Protein AF-A0A3D1RTA3-F1 (afdb_monomer)

Secondary structure (DSSP, 8-state):
-HHHHHHHHHHHHHHHHHHHHHTT---HHHHHHHHHHHHHHHHHHHHHHHTT---HHHHHHHHHHHHHHHHHHHHHHHHIIIII-SS-HHHHHHHHHHHHHHHHHHHHHHHHH-

Structure (mmCIF, N/CA/C/O backbone):
data_AF-A0A3D1RTA3-F1
#
_entry.id   AF-A0A3D1RTA3-F1
#
loop_
_atom_site.group_PDB
_atom_site.id
_atom_site.type_symbol
_atom_site.label_atom_id
_atom_site.label_alt_id
_atom_site.label_comp_id
_atom_site.label_asym_id
_atom_site.label_entity_id
_atom_site.label_seq_id
_atom_site.pdbx_PDB_ins_code
_atom_site.Cartn_x
_atom_site.Cartn_y
_atom_site.Cartn_z
_atom_site.occupancy
_atom_site.B_iso_or_equiv
_atom_site.auth_seq_id
_atom_site.auth_comp_id
_atom_site.auth_asym_id
_atom_site.auth_atom_id
_atom_site.pdbx_PDB_model_num
ATOM 1 N N . MET A 1 1 ? -29.177 -5.369 -21.302 1.00 69.94 1 MET A N 1
ATOM 2 C CA . MET A 1 1 ? -28.018 -4.466 -21.084 1.00 69.94 1 MET A CA 1
ATOM 3 C C . MET A 1 1 ? -28.027 -3.815 -19.702 1.00 69.94 1 MET A C 1
ATOM 5 O O . MET A 1 1 ? -27.072 -4.026 -18.972 1.00 69.94 1 MET A O 1
ATOM 9 N N . LYS A 1 2 ? -29.092 -3.100 -19.295 1.00 82.44 2 LYS A N 1
ATOM 10 C CA . LYS A 1 2 ? -29.167 -2.450 -17.966 1.00 82.44 2 LYS A CA 1
ATOM 11 C C . LYS A 1 2 ? -29.009 -3.423 -16.785 1.00 82.44 2 LYS A C 1
ATOM 13 O O . LYS A 1 2 ? -28.263 -3.126 -15.866 1.00 82.44 2 LYS A O 1
ATOM 18 N N . THR A 1 3 ? -29.626 -4.605 -16.852 1.00 89.31 3 THR A N 1
ATOM 19 C CA . THR A 1 3 ? -29.518 -5.637 -15.802 1.00 89.31 3 THR A CA 1
ATOM 20 C C . THR A 1 3 ? -28.092 -6.164 -15.639 1.00 89.31 3 THR A C 1
ATOM 22 O O . THR A 1 3 ? -27.611 -6.279 -14.524 1.00 89.31 3 THR A O 1
ATOM 25 N N . MET A 1 4 ? -27.386 -6.408 -16.749 1.00 89.12 4 MET A N 1
ATOM 26 C CA . MET A 1 4 ? -25.995 -6.881 -16.737 1.00 89.12 4 MET A CA 1
ATOM 27 C C . MET A 1 4 ? -25.045 -5.837 -16.134 1.00 89.12 4 MET A C 1
ATOM 29 O O . MET A 1 4 ? -24.185 -6.176 -15.330 1.00 89.12 4 MET A O 1
ATOM 33 N N . TRP A 1 5 ? -25.236 -4.562 -16.480 1.00 93.56 5 TRP A N 1
ATOM 34 C CA . TRP A 1 5 ? -24.476 -3.458 -15.893 1.00 93.56 5 TRP A CA 1
ATOM 35 C C . TRP A 1 5 ? -24.720 -3.332 -14.384 1.00 93.56 5 TRP A C 1
ATOM 37 O O . TRP A 1 5 ? -23.772 -3.224 -13.610 1.00 93.56 5 TRP A O 1
ATOM 47 N N . LEU A 1 6 ? -25.984 -3.430 -13.964 1.00 94.50 6 LEU A N 1
ATOM 48 C CA . LEU A 1 6 ? -26.364 -3.381 -12.554 1.00 94.50 6 LEU A CA 1
ATOM 49 C C . LEU A 1 6 ? -25.723 -4.524 -11.751 1.00 94.50 6 LEU A C 1
ATOM 51 O O . LEU A 1 6 ? -25.213 -4.295 -10.659 1.00 94.50 6 LEU A O 1
ATOM 55 N N . SER A 1 7 ? -25.699 -5.743 -12.299 1.00 93.06 7 SER A N 1
ATOM 56 C CA . SER A 1 7 ? -25.062 -6.899 -11.655 1.00 93.06 7 SER A CA 1
ATOM 57 C C . SER A 1 7 ? -23.558 -6.703 -11.448 1.00 93.06 7 SER A C 1
ATOM 59 O O . SER A 1 7 ? -23.042 -7.052 -10.390 1.00 93.06 7 SER A O 1
ATOM 61 N N . ILE A 1 8 ? -22.859 -6.108 -12.421 1.00 94.50 8 ILE A N 1
ATOM 62 C CA . ILE A 1 8 ? -21.426 -5.797 -12.299 1.00 94.50 8 ILE A CA 1
ATOM 63 C C . ILE A 1 8 ? -21.195 -4.744 -11.212 1.00 94.50 8 ILE A C 1
ATOM 65 O O . ILE A 1 8 ? -20.331 -4.927 -10.357 1.00 94.50 8 ILE A O 1
ATOM 69 N N . GLN A 1 9 ? -21.984 -3.665 -11.212 1.00 94.00 9 GLN A N 1
ATOM 70 C CA . GLN A 1 9 ? -21.886 -2.617 -10.194 1.00 94.00 9 GLN A CA 1
ATOM 71 C C . GLN A 1 9 ? -22.123 -3.178 -8.792 1.00 94.00 9 GLN A C 1
ATOM 73 O O . GLN A 1 9 ? -21.327 -2.920 -7.897 1.00 94.00 9 GLN A O 1
ATOM 78 N N . LEU A 1 10 ? -23.160 -4.002 -8.619 1.00 94.94 10 LEU A N 1
ATOM 79 C CA . LEU A 1 10 ? -23.450 -4.667 -7.350 1.00 94.94 10 LEU A CA 1
ATOM 80 C C . LEU A 1 10 ? -22.286 -5.546 -6.885 1.00 94.94 10 LEU A C 1
ATOM 82 O O . LEU A 1 10 ? -21.922 -5.492 -5.714 1.00 94.94 10 LEU A O 1
ATOM 86 N N . GLY A 1 11 ? -21.671 -6.305 -7.796 1.00 94.25 11 GLY A N 1
ATOM 87 C CA . GLY A 1 11 ? -20.488 -7.106 -7.485 1.00 94.25 11 GLY A CA 1
ATOM 88 C C . GLY A 1 11 ? -19.315 -6.251 -7.000 1.00 94.25 11 GLY A C 1
ATOM 89 O O . GLY A 1 11 ? -18.743 -6.530 -5.949 1.00 94.25 11 GLY A O 1
ATOM 90 N N . ILE A 1 12 ? -18.996 -5.171 -7.718 1.00 94.25 12 ILE A N 1
ATOM 91 C CA . ILE A 1 12 ? -17.906 -4.252 -7.350 1.00 94.25 12 ILE A CA 1
ATOM 92 C C . ILE A 1 12 ? -18.194 -3.573 -6.010 1.00 94.25 12 ILE A C 1
ATOM 94 O O . ILE A 1 12 ? -17.311 -3.503 -5.160 1.00 94.25 12 ILE A O 1
ATOM 98 N N . THR A 1 13 ? -19.422 -3.100 -5.791 1.00 94.75 13 THR A N 1
ATOM 99 C CA . THR A 1 13 ? -19.818 -2.460 -4.534 1.00 94.75 13 THR A CA 1
ATOM 100 C C . THR A 1 13 ? -19.755 -3.433 -3.362 1.00 94.75 13 THR A C 1
ATOM 102 O O . THR A 1 13 ? -19.262 -3.05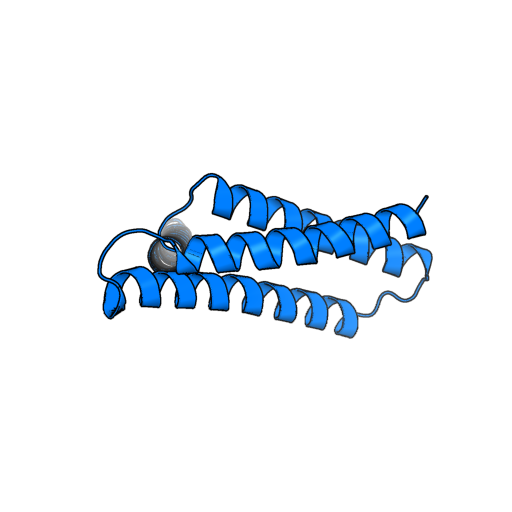6 -2.305 1.00 94.75 13 THR A O 1
ATOM 105 N N . ALA A 1 14 ? -20.199 -4.681 -3.533 1.00 95.06 14 ALA A N 1
ATOM 106 C CA . ALA A 1 14 ? -20.133 -5.690 -2.479 1.00 95.06 14 ALA A CA 1
ATOM 107 C C . ALA A 1 14 ? -18.681 -6.021 -2.103 1.00 95.06 14 ALA A C 1
ATOM 109 O O . ALA A 1 14 ? -18.335 -6.018 -0.923 1.00 95.06 14 ALA A O 1
ATOM 110 N N . ILE A 1 15 ? -17.818 -6.237 -3.101 1.00 94.19 15 ILE A N 1
ATOM 111 C CA . ILE A 1 15 ? -16.393 -6.520 -2.882 1.00 94.19 15 ILE A CA 1
ATOM 112 C C . ILE A 1 15 ? -15.695 -5.310 -2.257 1.00 94.19 15 ILE A C 1
ATOM 114 O O . ILE A 1 15 ? -14.973 -5.459 -1.277 1.00 94.19 15 ILE A O 1
ATOM 118 N N . GLY A 1 16 ? -15.931 -4.109 -2.785 1.00 91.19 16 GLY A N 1
ATOM 119 C CA . GLY A 1 16 ? -15.342 -2.875 -2.271 1.00 91.19 16 GLY A CA 1
ATOM 120 C C . GLY A 1 16 ? -15.802 -2.555 -0.850 1.00 91.19 16 GLY A C 1
ATOM 121 O O . GLY A 1 16 ? -14.985 -2.190 -0.011 1.00 91.19 16 GLY A O 1
ATOM 122 N N . GLY A 1 17 ? -17.089 -2.754 -0.554 1.00 92.81 17 GLY A N 1
ATOM 123 C CA . GLY A 1 17 ? -17.643 -2.594 0.788 1.00 92.81 17 GLY A CA 1
ATOM 124 C C . GLY A 1 17 ? -17.038 -3.585 1.780 1.00 92.81 17 GLY A C 1
ATOM 125 O O . GLY A 1 17 ? -16.617 -3.187 2.864 1.00 92.81 17 GLY A O 1
ATOM 126 N N . TRP A 1 18 ? -16.919 -4.857 1.388 1.00 94.06 18 TRP A N 1
ATOM 127 C CA . TRP A 1 18 ? -16.276 -5.875 2.217 1.00 94.06 18 TRP A CA 1
ATOM 128 C C . TRP A 1 18 ? -14.786 -5.591 2.436 1.00 94.06 18 TRP A C 1
ATOM 130 O O . TRP A 1 18 ? -14.319 -5.677 3.567 1.00 94.06 18 TRP A O 1
ATOM 140 N N . LEU A 1 19 ? -14.048 -5.191 1.396 1.00 93.31 19 LEU A N 1
ATOM 141 C CA . LEU A 1 19 ? -12.635 -4.816 1.509 1.00 93.31 19 LEU A CA 1
ATOM 142 C C . LEU A 1 19 ? -12.441 -3.593 2.406 1.00 93.31 19 LEU A C 1
ATOM 144 O O . LEU A 1 19 ? -11.560 -3.598 3.260 1.00 93.31 19 LEU A O 1
ATOM 148 N N . GLY A 1 20 ? -13.272 -2.562 2.244 1.00 92.62 20 GLY A N 1
ATOM 149 C CA . GLY A 1 20 ? -13.235 -1.373 3.092 1.00 92.62 20 GLY A CA 1
ATOM 150 C C . GLY A 1 20 ? -13.495 -1.709 4.559 1.00 92.62 20 GLY A C 1
ATOM 151 O O . GLY A 1 20 ? -12.798 -1.202 5.434 1.00 92.62 20 GLY A O 1
ATOM 152 N N . TYR A 1 21 ? -14.443 -2.611 4.828 1.00 92.88 21 TYR A N 1
ATOM 153 C CA . TYR A 1 21 ? -14.690 -3.137 6.169 1.00 92.88 21 TYR A CA 1
ATOM 154 C C . TYR A 1 21 ? -13.495 -3.944 6.701 1.00 92.88 21 TYR A C 1
ATOM 156 O O . TYR A 1 21 ? -13.002 -3.658 7.786 1.00 92.88 21 TYR A O 1
ATOM 164 N N . PHE A 1 22 ? -12.982 -4.903 5.924 1.00 94.81 22 PHE A N 1
ATOM 165 C CA . PHE A 1 22 ? -11.873 -5.779 6.317 1.00 94.81 22 PHE A CA 1
ATOM 166 C C . PHE A 1 22 ? -10.579 -5.012 6.617 1.00 94.81 22 PHE A C 1
ATOM 168 O O . PHE A 1 22 ? -9.858 -5.354 7.549 1.00 94.81 22 PHE A O 1
ATOM 175 N N . LEU A 1 23 ? -10.293 -3.955 5.855 1.00 95.06 23 LEU A N 1
ATOM 176 C CA . LEU A 1 23 ? -9.122 -3.103 6.070 1.00 95.06 23 LEU A CA 1
ATOM 177 C C . LEU A 1 23 ? -9.319 -2.085 7.205 1.00 95.06 23 LEU A C 1
ATOM 179 O O . LEU A 1 23 ? -8.361 -1.425 7.597 1.00 95.06 23 LEU A O 1
ATOM 183 N N . GLY A 1 24 ? -10.527 -1.961 7.761 1.00 90.94 24 GLY A N 1
ATOM 184 C CA . GLY A 1 24 ? -10.823 -1.050 8.865 1.00 90.94 24 GLY A CA 1
ATOM 185 C C . GLY A 1 24 ? -11.044 0.403 8.462 1.00 90.94 24 GLY A C 1
ATOM 186 O O . GLY A 1 24 ? -10.774 1.308 9.257 1.00 90.94 24 GLY A O 1
ATOM 187 N N . GLY A 1 25 ? -11.549 0.621 7.248 1.00 92.00 25 GLY A N 1
ATOM 188 C CA . GLY A 1 25 ? -11.839 1.932 6.677 1.00 92.00 25 GLY A CA 1
ATOM 189 C C . GLY A 1 25 ? -10.724 2.469 5.781 1.00 92.00 25 GLY A C 1
ATOM 190 O O . GLY A 1 25 ? -9.600 1.977 5.775 1.00 92.00 25 GLY A O 1
ATOM 191 N N . PHE A 1 26 ? -11.057 3.497 4.999 1.00 92.56 26 PHE A N 1
ATOM 192 C CA . PHE A 1 26 ? -10.126 4.160 4.086 1.00 92.56 26 PHE A CA 1
ATOM 193 C C . PHE A 1 26 ? -9.704 5.520 4.646 1.00 92.56 26 PHE A C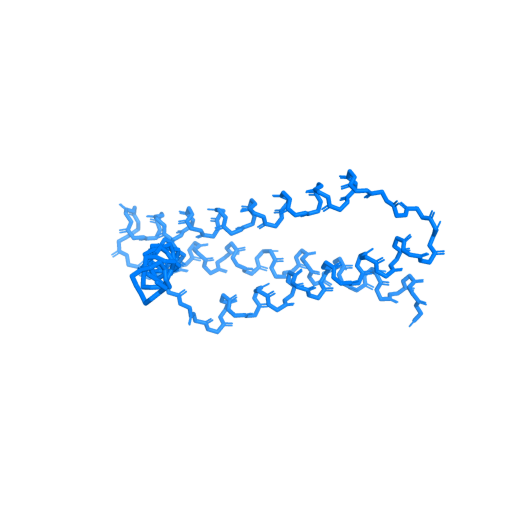 1
ATOM 195 O O . PHE A 1 26 ? -10.288 6.553 4.323 1.00 92.56 26 PHE A O 1
ATOM 202 N N . ASP A 1 27 ? -8.722 5.494 5.543 1.00 93.94 27 ASP A N 1
ATOM 203 C CA . ASP A 1 27 ? -8.152 6.684 6.175 1.00 93.94 27 ASP A CA 1
ATOM 204 C C . ASP A 1 27 ? -6.868 7.168 5.473 1.00 93.94 27 ASP A C 1
ATOM 206 O O . ASP A 1 27 ? -6.411 6.593 4.482 1.00 93.94 27 ASP A O 1
ATOM 210 N N . GLY A 1 28 ? -6.274 8.247 5.993 1.00 96.25 28 GLY A N 1
ATOM 211 C CA . GLY A 1 28 ? -5.051 8.827 5.437 1.00 96.25 28 GLY A CA 1
ATOM 212 C C . GLY A 1 28 ? -3.841 7.884 5.457 1.00 96.25 28 GLY A C 1
ATOM 213 O O . GLY A 1 28 ? -3.008 7.962 4.554 1.00 96.25 28 GLY A O 1
ATOM 214 N N . PHE A 1 29 ? -3.745 6.972 6.430 1.00 96.19 29 PHE A N 1
ATOM 215 C CA . PHE A 1 29 ? -2.640 6.013 6.504 1.00 96.19 29 PHE A CA 1
ATOM 216 C C . PHE A 1 29 ? -2.786 4.927 5.443 1.00 96.19 29 PHE A C 1
ATOM 218 O O . PHE A 1 29 ? -1.825 4.633 4.728 1.00 96.19 29 PHE A O 1
ATOM 225 N N . LEU A 1 30 ? -3.990 4.369 5.288 1.00 96.50 30 LEU A N 1
ATOM 226 C CA . LEU A 1 30 ? -4.253 3.387 4.241 1.00 96.50 30 LEU A CA 1
ATOM 227 C C . LEU A 1 30 ? -4.118 4.011 2.846 1.00 96.50 30 LEU A C 1
ATOM 229 O O . LEU A 1 30 ? -3.532 3.392 1.959 1.00 96.50 30 LEU A O 1
ATOM 233 N N . TYR A 1 31 ? -4.584 5.251 2.661 1.00 97.12 31 TYR A N 1
ATOM 234 C CA . TYR A 1 31 ? -4.378 6.006 1.423 1.00 97.12 31 TYR A CA 1
ATOM 235 C C . TYR A 1 31 ? -2.889 6.156 1.089 1.00 97.12 31 TYR A C 1
ATOM 237 O O . TYR A 1 31 ? -2.477 5.876 -0.038 1.00 97.12 31 TYR A O 1
ATOM 245 N N . ALA A 1 32 ? -2.069 6.550 2.068 1.00 97.75 32 ALA A N 1
ATOM 246 C CA . ALA A 1 32 ? -0.631 6.691 1.874 1.00 97.75 32 ALA A CA 1
ATOM 247 C C . ALA A 1 32 ? 0.019 5.355 1.484 1.00 97.75 32 ALA A C 1
ATOM 249 O O . ALA A 1 32 ? 0.794 5.310 0.531 1.00 97.75 32 ALA A O 1
ATOM 250 N N . LEU A 1 33 ? -0.346 4.253 2.146 1.00 97.88 33 LEU A N 1
ATOM 251 C CA . LEU A 1 33 ? 0.159 2.925 1.793 1.00 97.88 33 LEU A CA 1
ATOM 252 C C . LEU A 1 33 ? -0.207 2.528 0.359 1.00 97.88 33 LEU A C 1
ATOM 254 O O . LEU A 1 33 ? 0.649 2.039 -0.373 1.00 97.88 33 LEU A O 1
ATOM 258 N N . VAL A 1 34 ? -1.454 2.764 -0.063 1.00 97.50 34 VAL A N 1
ATOM 259 C CA . VAL A 1 34 ? -1.886 2.502 -1.445 1.00 97.50 34 VAL A CA 1
ATOM 260 C C . VAL A 1 34 ? -1.052 3.313 -2.435 1.00 97.50 34 VAL A C 1
ATOM 262 O O . VAL A 1 34 ? -0.579 2.754 -3.422 1.00 97.50 34 VAL A O 1
ATOM 265 N N . ALA A 1 35 ? -0.824 4.600 -2.164 1.00 97.94 35 ALA A N 1
ATOM 266 C CA . ALA A 1 35 ? -0.002 5.447 -3.022 1.00 97.94 35 ALA A CA 1
ATOM 267 C C . ALA A 1 35 ? 1.436 4.914 -3.145 1.00 97.94 35 ALA A C 1
ATOM 269 O O . ALA A 1 35 ? 1.945 4.797 -4.258 1.00 97.94 35 ALA A O 1
ATOM 270 N N . PHE A 1 36 ? 2.063 4.525 -2.031 1.00 97.56 36 PHE A N 1
ATOM 271 C CA . PHE A 1 36 ? 3.412 3.948 -2.029 1.00 97.56 36 PHE A CA 1
ATOM 272 C C . PHE A 1 36 ? 3.482 2.619 -2.784 1.00 97.56 36 PHE A C 1
ATOM 274 O O . PHE A 1 36 ? 4.373 2.436 -3.603 1.00 97.56 36 PHE A O 1
ATOM 281 N N . VAL A 1 37 ? 2.514 1.723 -2.581 1.00 97.38 37 VAL A N 1
ATOM 282 C CA . VAL A 1 37 ? 2.441 0.438 -3.295 1.00 97.38 37 VAL A CA 1
ATOM 283 C C . VAL A 1 37 ? 2.289 0.633 -4.807 1.00 97.38 37 VAL A C 1
ATOM 285 O O . VAL A 1 37 ? 2.913 -0.088 -5.588 1.00 97.38 37 VAL A O 1
ATOM 288 N N . VAL A 1 38 ? 1.458 1.592 -5.232 1.00 96.50 38 VAL A N 1
ATOM 289 C CA . VAL A 1 38 ? 1.275 1.919 -6.655 1.00 96.50 38 VAL A CA 1
ATOM 290 C C . VAL A 1 38 ? 2.557 2.504 -7.238 1.00 96.50 38 VAL A C 1
ATOM 292 O O . VAL A 1 38 ? 2.982 2.075 -8.310 1.00 96.50 38 VAL A O 1
ATOM 295 N N . LEU A 1 39 ? 3.188 3.446 -6.534 1.00 96.44 39 LEU A N 1
ATOM 296 C CA . LEU A 1 39 ? 4.456 4.032 -6.958 1.00 96.44 39 LEU A CA 1
ATOM 297 C C . LEU A 1 39 ? 5.551 2.974 -7.072 1.00 96.44 39 LEU A C 1
ATOM 299 O O . LEU A 1 39 ? 6.229 2.942 -8.091 1.00 96.44 39 LEU A O 1
ATOM 303 N N . ASP A 1 40 ? 5.681 2.082 -6.090 1.00 95.88 40 ASP A N 1
ATOM 304 C CA . ASP A 1 40 ? 6.668 1.002 -6.117 1.00 95.88 40 ASP A CA 1
ATOM 305 C C . ASP A 1 40 ? 6.474 0.066 -7.311 1.00 95.88 40 ASP A C 1
ATOM 307 O O . ASP A 1 40 ? 7.427 -0.299 -7.994 1.00 95.88 40 ASP A O 1
ATOM 311 N N . TYR A 1 41 ? 5.227 -0.301 -7.610 1.00 93.75 41 TYR A N 1
ATOM 312 C CA . TYR A 1 41 ? 4.953 -1.153 -8.761 1.00 93.75 41 TYR A CA 1
ATOM 313 C C . TYR A 1 41 ? 5.306 -0.461 -10.084 1.00 93.75 41 TYR A C 1
ATOM 315 O O . TYR A 1 41 ? 5.868 -1.091 -10.980 1.00 93.75 41 TYR A O 1
ATOM 323 N N . ILE A 1 42 ? 5.001 0.835 -10.209 1.00 94.38 42 ILE A N 1
ATOM 324 C CA . ILE A 1 42 ? 5.344 1.619 -11.400 1.00 94.38 42 ILE A CA 1
ATOM 325 C C . ILE A 1 42 ? 6.865 1.747 -11.536 1.00 94.38 42 ILE A C 1
ATOM 327 O O . ILE A 1 42 ? 7.391 1.482 -12.616 1.00 94.38 42 ILE A O 1
ATOM 331 N N . THR A 1 43 ? 7.579 2.115 -10.470 1.00 95.06 43 THR A N 1
ATOM 332 C CA . THR A 1 43 ? 9.040 2.284 -10.517 1.00 95.06 43 THR A CA 1
ATOM 333 C C . THR A 1 43 ? 9.751 0.954 -10.751 1.00 95.06 43 THR A C 1
ATOM 335 O O . THR A 1 43 ? 10.638 0.886 -11.596 1.00 95.06 43 THR A O 1
ATOM 338 N N . GLY A 1 44 ? 9.301 -0.134 -10.124 1.00 92.69 44 GLY A N 1
ATOM 339 C CA . GLY A 1 44 ? 9.826 -1.475 -10.382 1.00 92.69 44 GLY A CA 1
ATOM 340 C C . GLY A 1 44 ? 9.594 -1.933 -11.826 1.00 92.69 44 GLY A C 1
ATOM 341 O O . GLY A 1 44 ? 10.471 -2.547 -12.438 1.00 92.69 44 GLY A O 1
ATOM 342 N N . LEU A 1 45 ? 8.444 -1.584 -12.417 1.00 92.00 45 LEU A N 1
ATOM 343 C CA . LEU A 1 45 ? 8.181 -1.836 -13.834 1.00 92.00 45 LEU A CA 1
ATOM 344 C C . LEU A 1 45 ? 9.122 -1.025 -14.736 1.00 92.00 45 LEU A C 1
ATOM 346 O O . LEU A 1 45 ? 9.615 -1.564 -15.724 1.00 92.00 45 LEU A O 1
ATOM 350 N N . MET A 1 46 ? 9.399 0.239 -14.398 1.00 93.38 46 MET A N 1
ATOM 351 C CA . MET A 1 46 ? 10.366 1.066 -15.130 1.00 93.38 46 MET A CA 1
ATOM 352 C C . MET A 1 46 ? 11.768 0.445 -15.108 1.00 93.38 46 MET A C 1
ATOM 354 O O . MET A 1 46 ? 12.373 0.322 -16.171 1.00 93.38 46 MET A O 1
ATOM 358 N N . CYS A 1 47 ? 12.247 -0.022 -13.949 1.00 92.25 47 CYS A N 1
ATOM 359 C CA . CYS A 1 47 ? 13.523 -0.740 -13.844 1.00 92.25 47 CYS A CA 1
ATOM 360 C C . CYS A 1 47 ? 13.554 -1.972 -14.768 1.00 92.25 47 CYS A C 1
ATOM 362 O O . CYS A 1 47 ? 14.461 -2.117 -15.584 1.00 92.25 47 CYS A O 1
ATOM 364 N N . ALA A 1 48 ? 12.512 -2.813 -14.731 1.00 90.69 48 ALA A N 1
ATOM 365 C CA . ALA A 1 48 ? 12.430 -4.011 -15.574 1.00 90.69 48 ALA A CA 1
ATOM 366 C C . ALA A 1 48 ? 12.392 -3.699 -17.086 1.00 90.69 48 ALA A C 1
ATOM 368 O O . ALA A 1 48 ? 12.894 -4.477 -17.904 1.00 90.69 48 ALA A O 1
ATOM 369 N N . VAL A 1 49 ? 11.795 -2.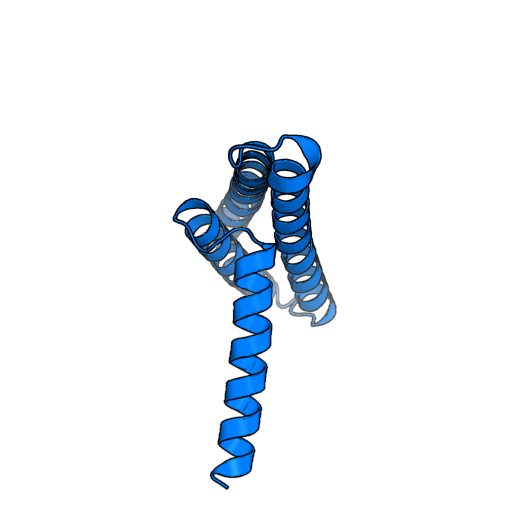566 -17.473 1.00 91.94 49 VAL A N 1
ATOM 370 C CA . VAL A 1 49 ? 11.797 -2.080 -18.862 1.00 91.94 49 VAL A CA 1
ATOM 371 C C . VAL A 1 49 ? 13.207 -1.666 -19.286 1.00 91.94 49 VAL A C 1
ATOM 373 O O . VAL A 1 49 ? 13.645 -2.058 -20.370 1.00 91.94 49 VAL A O 1
ATOM 376 N N . LEU A 1 50 ? 13.918 -0.899 -18.450 1.00 91.75 50 LEU A N 1
ATOM 377 C CA . LEU A 1 50 ? 15.288 -0.447 -18.728 1.00 91.75 50 LEU A CA 1
ATOM 378 C C . LEU A 1 50 ? 16.248 -1.630 -18.886 1.00 91.75 50 LEU A C 1
ATOM 380 O O . LEU A 1 50 ? 17.048 -1.662 -19.822 1.00 91.75 50 LEU A O 1
ATOM 384 N N . ASP A 1 51 ? 16.070 -2.649 -18.050 1.00 91.69 51 ASP A N 1
ATO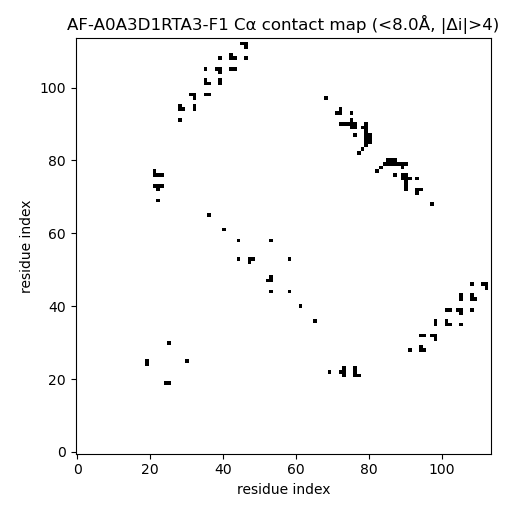M 385 C CA . ASP A 1 51 ? 16.865 -3.876 -18.059 1.00 91.69 51 ASP A CA 1
ATOM 386 C C . ASP A 1 51 ? 16.481 -4.839 -19.190 1.00 91.69 51 ASP A C 1
ATOM 388 O O . ASP A 1 51 ? 17.113 -5.884 -19.361 1.00 91.69 51 ASP A O 1
ATOM 392 N N . LYS A 1 52 ? 15.431 -4.522 -19.967 1.00 88.75 52 LYS A N 1
ATOM 393 C CA . LYS A 1 52 ? 14.827 -5.409 -20.980 1.00 88.75 52 LYS A CA 1
ATOM 394 C C . LYS A 1 52 ? 14.490 -6.800 -20.421 1.00 88.75 52 LYS A C 1
ATOM 396 O O . LYS A 1 52 ? 14.431 -7.778 -21.165 1.00 88.75 52 LYS A O 1
ATOM 401 N N . SER A 1 53 ? 14.245 -6.878 -19.115 1.00 85.12 53 SER A N 1
ATOM 402 C CA . SER A 1 53 ? 14.006 -8.103 -18.346 1.00 85.12 53 SER A CA 1
ATOM 403 C C . SER A 1 53 ? 12.530 -8.273 -17.976 1.00 85.12 53 SER A C 1
ATOM 405 O O . SER A 1 53 ? 12.184 -9.038 -17.076 1.00 85.12 53 SER A O 1
ATOM 407 N N . LEU A 1 54 ? 11.643 -7.574 -18.694 1.00 82.50 54 LEU A N 1
ATOM 408 C CA . LEU A 1 54 ? 10.192 -7.671 -18.570 1.00 82.50 54 LEU A CA 1
ATOM 409 C C . LEU A 1 54 ? 9.722 -9.126 -18.683 1.00 82.50 54 LEU A C 1
ATOM 411 O O . LEU A 1 54 ? 9.557 -9.674 -19.772 1.00 82.50 54 LEU A O 1
ATOM 415 N N . SER A 1 55 ? 9.464 -9.728 -17.528 1.00 87.69 55 SER A N 1
ATOM 416 C CA . SER A 1 55 ? 8.855 -11.042 -17.404 1.00 87.69 55 SER A CA 1
ATOM 417 C C . SER A 1 55 ? 7.563 -10.929 -16.612 1.00 87.69 55 SER A C 1
ATOM 419 O O . SER A 1 55 ? 7.516 -10.355 -15.519 1.00 87.69 55 SER A O 1
ATOM 421 N N . SER A 1 56 ? 6.501 -11.518 -17.158 1.00 81.38 56 SER A N 1
ATOM 422 C CA . SER A 1 56 ? 5.196 -11.601 -16.504 1.00 81.38 56 SER A CA 1
ATOM 423 C C . SER A 1 56 ? 5.272 -12.337 -15.166 1.00 81.38 56 SER A C 1
ATOM 425 O O . SER A 1 56 ? 4.506 -12.024 -14.262 1.00 81.38 56 SER A O 1
ATOM 427 N N . GLU A 1 57 ? 6.217 -13.268 -15.008 1.00 85.69 57 GLU A N 1
ATOM 428 C CA . GLU A 1 57 ? 6.446 -13.991 -13.754 1.00 85.69 57 GLU A CA 1
ATOM 429 C C . GLU A 1 57 ? 6.945 -13.054 -12.642 1.00 85.69 57 GLU A C 1
ATOM 431 O O . GLU A 1 57 ? 6.458 -13.106 -11.511 1.00 85.69 57 GLU A O 1
ATOM 436 N N . ILE A 1 58 ? 7.853 -12.131 -12.983 1.00 82.25 58 ILE A N 1
ATOM 437 C CA . ILE A 1 58 ? 8.379 -11.122 -12.052 1.00 82.25 58 ILE A CA 1
ATOM 438 C C . ILE A 1 58 ? 7.262 -10.150 -11.654 1.00 82.25 58 ILE A C 1
ATOM 440 O O . ILE A 1 58 ? 7.051 -9.901 -10.465 1.00 82.25 58 ILE A O 1
ATOM 444 N N . GLY A 1 59 ? 6.490 -9.661 -12.632 1.00 84.19 59 GLY A N 1
ATOM 445 C CA . GLY A 1 59 ? 5.350 -8.774 -12.377 1.00 84.19 59 GLY A CA 1
ATOM 446 C C . GLY A 1 59 ? 4.271 -9.430 -11.510 1.00 84.19 59 GLY A C 1
ATOM 447 O O . GLY A 1 59 ? 3.792 -8.830 -10.546 1.00 84.19 59 GLY A O 1
ATOM 448 N N . PHE A 1 60 ? 3.936 -10.693 -11.788 1.00 86.62 60 PHE A N 1
ATOM 449 C CA . PHE A 1 60 ? 2.957 -11.456 -11.014 1.00 86.62 60 PHE A CA 1
ATOM 450 C C . PHE A 1 60 ? 3.411 -11.660 -9.568 1.00 86.62 60 PHE A C 1
ATOM 452 O O . PHE A 1 60 ? 2.637 -11.433 -8.638 1.00 86.62 60 PHE A O 1
ATOM 459 N N . ARG A 1 61 ? 4.689 -11.997 -9.354 1.00 87.12 61 ARG A N 1
ATOM 460 C CA . ARG A 1 61 ? 5.269 -12.091 -8.008 1.00 87.12 61 ARG A CA 1
ATOM 461 C C . ARG A 1 61 ? 5.194 -10.755 -7.262 1.00 87.12 61 ARG A C 1
ATOM 463 O O . ARG A 1 61 ? 4.897 -10.745 -6.066 1.00 87.12 61 ARG A O 1
ATOM 470 N N . GLY A 1 62 ? 5.398 -9.642 -7.968 1.00 88.25 62 GLY A N 1
ATOM 471 C CA . GLY A 1 62 ? 5.198 -8.290 -7.445 1.00 88.25 62 GLY A CA 1
ATOM 472 C C . GLY A 1 62 ? 3.772 -8.073 -6.936 1.00 88.25 62 GLY A C 1
ATOM 473 O O . GLY A 1 62 ? 3.588 -7.701 -5.779 1.00 88.25 62 GLY A O 1
ATOM 474 N N . ILE A 1 63 ? 2.763 -8.391 -7.753 1.00 91.00 63 ILE A N 1
ATOM 475 C CA . ILE A 1 63 ? 1.344 -8.268 -7.376 1.00 91.00 63 ILE A CA 1
ATOM 476 C C . ILE A 1 63 ? 1.014 -9.143 -6.159 1.00 91.00 63 ILE A C 1
ATOM 478 O O . ILE A 1 63 ? 0.378 -8.665 -5.220 1.00 91.00 63 ILE A O 1
ATOM 482 N N . PHE A 1 64 ? 1.490 -10.392 -6.121 1.00 92.88 64 PHE A N 1
ATOM 483 C CA . PHE A 1 64 ? 1.282 -11.287 -4.975 1.00 92.88 64 PHE A CA 1
ATOM 484 C C . PHE A 1 64 ? 1.827 -10.700 -3.675 1.00 92.88 64 PHE A C 1
ATOM 486 O O . PHE A 1 64 ? 1.140 -10.733 -2.653 1.00 92.88 64 PHE A O 1
ATOM 493 N N . LYS A 1 65 ? 3.024 -10.098 -3.715 1.00 92.94 65 LYS A N 1
ATOM 494 C CA . LYS A 1 65 ? 3.590 -9.393 -2.559 1.00 92.94 65 LYS A CA 1
ATOM 495 C C . LYS A 1 65 ? 2.638 -8.295 -2.075 1.00 92.94 65 LYS A C 1
ATOM 497 O O . LYS A 1 65 ? 2.381 -8.219 -0.880 1.00 92.94 65 LYS A O 1
ATOM 502 N N . LYS A 1 66 ? 2.061 -7.491 -2.976 1.00 93.88 66 LYS A N 1
ATOM 503 C CA . LYS A 1 66 ? 1.140 -6.402 -2.591 1.00 93.88 66 LYS A CA 1
ATOM 504 C C . LYS A 1 66 ? -0.179 -6.914 -2.012 1.00 93.88 66 LYS A C 1
ATOM 506 O O . LYS A 1 66 ? -0.670 -6.354 -1.038 1.00 93.88 66 LYS A O 1
ATOM 511 N N . VAL A 1 67 ? -0.729 -8.005 -2.547 1.00 95.06 67 VAL A N 1
ATOM 512 C CA . VAL A 1 67 ? -1.926 -8.652 -1.977 1.00 95.06 67 VAL A CA 1
ATOM 513 C C . VAL A 1 67 ? -1.670 -9.111 -0.537 1.00 95.06 67 VAL A C 1
ATOM 515 O O . VAL A 1 67 ? -2.525 -8.919 0.332 1.00 95.06 67 VAL A O 1
ATOM 518 N N . LEU A 1 68 ? -0.483 -9.659 -0.256 1.00 96.50 68 LEU A N 1
ATOM 519 C CA . LEU A 1 68 ? -0.098 -10.054 1.102 1.00 96.50 68 LEU A CA 1
ATOM 520 C C . LEU A 1 68 ? -0.001 -8.853 2.050 1.00 96.50 68 LEU A C 1
ATOM 522 O O . LEU A 1 68 ? -0.454 -8.959 3.186 1.00 96.50 68 LEU A O 1
ATOM 526 N N . ILE A 1 69 ? 0.506 -7.706 1.583 1.00 97.38 69 ILE A N 1
ATOM 527 C CA . ILE A 1 69 ? 0.552 -6.464 2.374 1.00 97.38 69 ILE A CA 1
ATOM 528 C C . ILE A 1 69 ? -0.849 -6.091 2.868 1.00 97.38 69 ILE A C 1
ATOM 530 O O . ILE A 1 69 ? -1.066 -5.960 4.071 1.00 97.38 69 ILE A O 1
ATOM 534 N N . PHE A 1 70 ? -1.825 -5.980 1.962 1.00 97.19 70 PHE A N 1
ATOM 535 C CA . PHE A 1 70 ? -3.193 -5.609 2.343 1.00 97.19 70 PHE A CA 1
ATOM 536 C C . PHE A 1 70 ? -3.886 -6.686 3.183 1.00 97.19 70 PHE A C 1
ATOM 538 O O . PHE A 1 70 ? -4.663 -6.363 4.080 1.00 97.19 70 PHE A O 1
ATOM 545 N N . SER A 1 71 ? -3.560 -7.960 2.956 1.00 97.06 71 SER A N 1
ATOM 546 C CA . SER A 1 71 ? -4.043 -9.057 3.800 1.00 97.06 71 SER A CA 1
ATOM 547 C C . SER A 1 71 ? -3.554 -8.903 5.243 1.00 97.06 71 SER A C 1
ATOM 549 O O . SER A 1 71 ? -4.342 -9.034 6.175 1.00 97.06 71 SER A O 1
ATOM 551 N N . LEU A 1 72 ? -2.278 -8.558 5.439 1.00 97.88 72 LEU A N 1
ATOM 552 C CA . LEU A 1 72 ? -1.699 -8.328 6.765 1.00 97.88 72 LEU A CA 1
ATOM 553 C C . LEU A 1 72 ? -2.262 -7.075 7.442 1.00 97.88 72 LEU A C 1
ATOM 555 O O . LEU A 1 72 ? -2.481 -7.098 8.650 1.00 97.88 72 LEU A O 1
ATOM 559 N N . VAL A 1 73 ? -2.559 -6.015 6.684 1.00 97.81 73 VAL A N 1
ATOM 560 C CA . VAL A 1 73 ? -3.263 -4.833 7.215 1.00 97.81 73 VAL A CA 1
ATOM 561 C C . VAL A 1 73 ? -4.642 -5.220 7.750 1.00 97.81 73 VAL A C 1
ATOM 563 O O . VAL A 1 73 ? -4.991 -4.835 8.865 1.00 97.81 73 VAL A O 1
ATOM 566 N N . GLY A 1 74 ? -5.405 -6.022 7.003 1.00 96.69 74 GLY A N 1
ATOM 567 C CA . GLY A 1 74 ? -6.709 -6.502 7.461 1.00 96.69 74 GLY A CA 1
ATOM 568 C C . GLY A 1 74 ? -6.617 -7.444 8.665 1.00 96.69 74 GLY A C 1
ATOM 569 O O . GLY A 1 74 ? -7.417 -7.336 9.589 1.00 96.69 74 GLY A O 1
ATOM 570 N N . ILE A 1 75 ? -5.590 -8.298 8.737 1.00 97.06 75 ILE A N 1
ATOM 571 C CA . ILE A 1 75 ? -5.315 -9.093 9.947 1.00 97.06 75 ILE A CA 1
ATOM 572 C C . ILE A 1 75 ? -5.014 -8.175 11.138 1.00 97.06 75 ILE A C 1
ATOM 574 O O . ILE A 1 75 ? -5.562 -8.387 12.217 1.00 97.06 75 ILE A O 1
ATOM 578 N N . GLY A 1 76 ? -4.201 -7.133 10.948 1.00 96.62 76 GLY A N 1
ATOM 579 C CA . GLY A 1 76 ? -3.930 -6.136 11.984 1.00 96.62 76 GLY A CA 1
ATOM 580 C C . GLY A 1 76 ? -5.204 -5.447 12.471 1.00 96.62 76 GLY A C 1
ATOM 581 O O . GLY A 1 76 ? -5.414 -5.332 13.675 1.00 96.62 76 GLY A O 1
ATOM 582 N N . HIS A 1 77 ? -6.102 -5.088 11.549 1.00 96.50 77 HIS A N 1
ATOM 583 C CA . HIS A 1 77 ? -7.410 -4.542 11.898 1.00 96.50 77 HIS A CA 1
ATOM 584 C C . HIS A 1 77 ? -8.272 -5.531 12.699 1.00 96.50 77 HIS A C 1
ATOM 586 O O . HIS A 1 77 ? -8.859 -5.145 13.709 1.00 96.50 77 HIS A O 1
ATOM 592 N N . ILE A 1 78 ? -8.323 -6.804 12.294 1.00 95.19 78 ILE A N 1
ATOM 593 C CA . ILE A 1 78 ? -9.060 -7.845 13.026 1.00 95.19 78 ILE A CA 1
ATOM 594 C C . ILE A 1 78 ? -8.508 -8.007 14.442 1.00 95.19 78 ILE A C 1
ATOM 596 O O . ILE A 1 78 ? -9.296 -8.135 15.376 1.00 95.19 78 ILE A O 1
ATOM 600 N N . ILE A 1 79 ? -7.184 -7.981 14.618 1.00 95.62 79 ILE A N 1
ATOM 601 C CA . ILE A 1 79 ? -6.548 -8.065 15.940 1.00 95.62 79 ILE A CA 1
ATOM 602 C C . ILE A 1 79 ? -6.951 -6.867 16.803 1.00 95.62 79 ILE A C 1
ATOM 604 O O . ILE A 1 79 ? -7.383 -7.061 17.940 1.00 95.62 79 ILE A O 1
ATOM 608 N N . ASP A 1 80 ? -6.867 -5.649 16.262 1.00 94.44 80 ASP A N 1
ATOM 609 C CA . ASP A 1 80 ? -7.269 -4.442 16.988 1.00 94.44 80 ASP A CA 1
ATOM 610 C C . ASP A 1 80 ? -8.730 -4.533 17.456 1.00 94.44 80 ASP A C 1
ATOM 612 O O . ASP A 1 80 ? -9.026 -4.293 18.622 1.00 94.44 80 ASP A O 1
ATOM 616 N N . GLN A 1 81 ? -9.645 -4.953 16.578 1.00 93.06 81 GLN A N 1
ATOM 617 C CA . GLN A 1 81 ? -11.075 -5.002 16.899 1.00 93.06 81 GLN A CA 1
ATOM 618 C C . GLN A 1 81 ? -11.478 -6.197 17.770 1.00 93.06 81 GLN A C 1
ATOM 620 O O . GLN A 1 81 ? -12.350 -6.068 18.623 1.00 93.06 81 GLN A O 1
ATOM 625 N N . SER A 1 82 ? -10.880 -7.369 17.546 1.00 91.12 82 SER A N 1
ATOM 626 C CA . SER A 1 82 ? -11.346 -8.631 18.144 1.00 91.12 82 SER A CA 1
ATOM 627 C C . SER A 1 82 ? -10.553 -9.051 19.377 1.00 91.12 82 SER A C 1
ATOM 629 O O . SER A 1 82 ? -11.051 -9.843 20.171 1.00 91.12 82 SER A O 1
ATOM 631 N N . VAL A 1 83 ? -9.314 -8.572 19.523 1.00 91.25 83 VAL A N 1
ATOM 632 C CA . VAL A 1 83 ? -8.414 -8.971 20.616 1.00 91.25 83 VAL A CA 1
ATOM 633 C C . VAL A 1 83 ? -8.148 -7.806 21.561 1.00 91.25 83 VAL A C 1
ATOM 635 O O . VAL A 1 83 ? -8.255 -7.978 22.771 1.00 91.25 83 VAL A O 1
ATOM 638 N N . ILE A 1 84 ? -7.806 -6.630 21.024 1.00 89.62 84 ILE A N 1
ATOM 639 C CA . ILE A 1 84 ? -7.493 -5.443 21.837 1.00 89.62 84 ILE A CA 1
ATOM 640 C C . ILE A 1 84 ? -8.781 -4.727 22.261 1.00 89.62 84 ILE A C 1
ATOM 642 O O . ILE A 1 84 ? -8.896 -4.291 23.403 1.00 89.62 84 ILE A O 1
ATOM 646 N N . GLY A 1 85 ? -9.765 -4.662 21.363 1.00 82.25 85 GLY A N 1
ATOM 647 C CA . GLY A 1 85 ? -11.105 -4.148 21.639 1.00 82.25 85 GLY A CA 1
ATOM 648 C C . GLY A 1 85 ? -11.243 -2.627 21.553 1.00 82.25 85 GLY A C 1
ATOM 649 O O . GLY A 1 85 ? -12.348 -2.124 21.729 1.00 82.25 85 GLY A O 1
ATOM 650 N N . ASP A 1 86 ? -10.163 -1.895 21.267 1.00 78.56 86 ASP A N 1
ATOM 651 C CA . ASP A 1 86 ? -10.199 -0.457 20.993 1.00 78.56 86 ASP A CA 1
ATOM 652 C C . ASP A 1 86 ? -8.983 -0.015 20.160 1.00 78.56 86 ASP A C 1
ATOM 654 O O . ASP A 1 86 ? -7.898 -0.597 20.230 1.00 78.56 86 ASP A O 1
ATOM 658 N N . GLY A 1 87 ? -9.168 1.046 19.376 1.00 83.44 87 GLY A N 1
ATOM 659 C CA . GLY A 1 87 ? -8.128 1.667 18.566 1.00 83.44 87 GLY A CA 1
ATOM 660 C C . GLY A 1 87 ? -7.772 0.924 17.273 1.00 83.44 87 GLY A C 1
ATOM 661 O O . GLY A 1 87 ? -8.520 0.101 16.741 1.00 83.44 87 GLY A O 1
ATOM 662 N N . SER A 1 88 ? -6.620 1.301 16.719 1.00 91.38 88 SER A N 1
ATOM 663 C CA . SER A 1 88 ? -6.090 0.814 15.437 1.00 91.38 88 SER A CA 1
ATOM 664 C C . SER A 1 88 ? -4.566 0.646 15.480 1.00 91.38 88 SER A C 1
ATOM 666 O O . SER A 1 88 ? -3.868 0.897 14.493 1.00 91.38 88 SER A O 1
ATOM 668 N N . VAL A 1 89 ? -4.023 0.309 16.653 1.00 93.81 89 VAL A N 1
ATOM 669 C CA . VAL A 1 89 ? -2.579 0.339 16.921 1.00 93.81 89 VAL A CA 1
ATOM 670 C C . VAL A 1 89 ? -1.838 -0.666 16.045 1.00 93.81 89 VAL A C 1
ATOM 672 O O . VAL A 1 89 ? -0.869 -0.295 15.382 1.00 93.81 89 VAL A O 1
ATOM 675 N N . ILE A 1 90 ? -2.300 -1.917 15.994 1.00 96.56 90 ILE A N 1
ATOM 676 C CA . ILE A 1 90 ? -1.655 -2.976 15.215 1.00 96.56 90 ILE A CA 1
ATOM 677 C C . ILE A 1 90 ? -1.831 -2.718 13.723 1.00 96.56 90 ILE A C 1
ATOM 679 O O . ILE A 1 90 ? -0.853 -2.791 12.979 1.00 96.56 90 ILE A O 1
ATOM 683 N N . ARG A 1 91 ? -3.034 -2.341 13.274 1.00 96.75 91 ARG A N 1
ATOM 684 C CA . ARG A 1 91 ? -3.289 -1.944 11.884 1.00 96.75 91 ARG A CA 1
ATOM 685 C C . ARG A 1 91 ? -2.330 -0.840 11.453 1.00 96.75 91 ARG A C 1
ATOM 687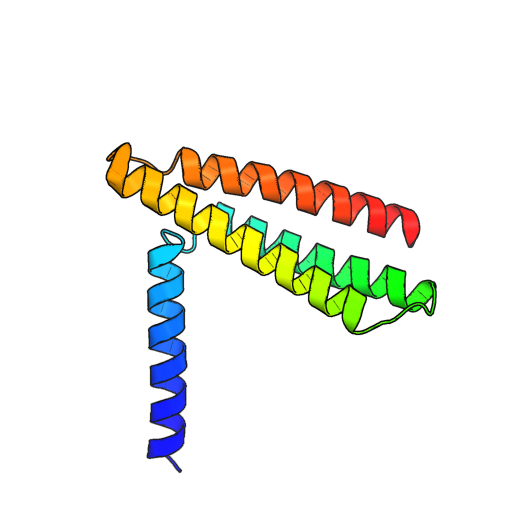 O O . ARG A 1 91 ? -1.684 -0.959 10.415 1.00 96.75 91 ARG A O 1
ATOM 694 N N . THR A 1 92 ? -2.225 0.221 12.248 1.00 96.56 92 THR A N 1
ATOM 695 C CA . THR A 1 92 ? -1.379 1.379 11.932 1.00 96.56 92 THR A CA 1
ATOM 696 C C . THR A 1 92 ? 0.100 1.001 11.938 1.00 96.56 92 THR A C 1
ATOM 698 O O . THR A 1 92 ? 0.835 1.412 11.044 1.00 96.56 92 THR A O 1
ATOM 701 N N . ALA A 1 93 ? 0.539 0.156 12.876 1.00 97.56 93 ALA A N 1
ATOM 702 C CA . ALA A 1 93 ? 1.907 -0.353 12.909 1.00 97.56 93 ALA A CA 1
ATOM 703 C C . ALA A 1 93 ? 2.251 -1.180 11.658 1.00 97.56 93 ALA A C 1
ATOM 705 O O . ALA A 1 93 ? 3.305 -0.971 11.057 1.00 97.56 93 ALA A O 1
ATOM 706 N N . VAL A 1 94 ? 1.353 -2.073 11.223 1.00 98.06 94 VAL A N 1
ATOM 707 C CA . VAL A 1 94 ? 1.526 -2.852 9.984 1.00 98.06 94 VAL A CA 1
ATOM 708 C C . VAL A 1 94 ? 1.564 -1.932 8.764 1.00 98.06 94 VAL A C 1
ATOM 710 O O . VAL A 1 94 ? 2.414 -2.109 7.890 1.00 98.06 94 VAL A O 1
ATOM 713 N N . ILE A 1 95 ? 0.685 -0.924 8.713 1.00 98.25 95 ILE A N 1
ATOM 714 C CA . ILE A 1 95 ? 0.688 0.075 7.641 1.00 98.25 95 ILE A CA 1
ATOM 715 C C . ILE A 1 95 ? 2.031 0.805 7.593 1.00 98.25 95 ILE A C 1
ATOM 717 O O . ILE A 1 95 ? 2.632 0.870 6.526 1.00 98.25 95 ILE A O 1
ATOM 721 N N . PHE A 1 96 ? 2.535 1.315 8.718 1.00 98.00 96 PHE A N 1
ATOM 722 C CA . PHE A 1 96 ? 3.816 2.023 8.741 1.00 98.00 96 PHE A CA 1
ATOM 723 C C . PHE A 1 96 ? 5.000 1.129 8.398 1.00 98.00 96 PHE A C 1
ATOM 725 O O . PHE A 1 96 ? 5.867 1.560 7.643 1.00 98.00 96 PHE A O 1
ATOM 732 N N . PHE A 1 97 ? 5.010 -0.122 8.862 1.00 98.06 97 PHE A N 1
ATOM 733 C CA . PHE A 1 97 ? 6.033 -1.088 8.476 1.00 98.06 97 PHE A CA 1
ATOM 734 C C . PHE A 1 97 ? 6.109 -1.241 6.952 1.00 98.06 97 PHE A C 1
ATOM 736 O O . PHE A 1 97 ? 7.185 -1.126 6.359 1.00 98.06 97 PHE A O 1
ATOM 743 N N . TYR A 1 98 ? 4.963 -1.447 6.299 1.00 98.12 98 TYR A N 1
ATOM 744 C CA . TYR A 1 98 ? 4.942 -1.602 4.849 1.00 98.12 98 TYR A CA 1
ATOM 745 C C . TYR A 1 98 ? 5.133 -0.295 4.097 1.00 98.12 98 TYR A C 1
ATOM 747 O O . TYR A 1 98 ? 5.764 -0.310 3.050 1.00 98.12 98 TYR A O 1
ATOM 755 N N . LEU A 1 99 ? 4.690 0.837 4.635 1.00 98.00 99 LEU A N 1
ATOM 756 C CA . LEU A 1 99 ? 4.971 2.141 4.047 1.00 98.00 99 LEU A CA 1
ATOM 757 C C . LEU A 1 99 ? 6.480 2.409 4.018 1.00 98.00 99 LEU A C 1
ATOM 759 O O . LEU A 1 99 ? 6.997 2.855 2.998 1.00 98.00 99 LEU A O 1
ATOM 763 N N . SER A 1 100 ? 7.209 2.056 5.081 1.00 97.62 100 SER A N 1
ATOM 764 C CA . SER A 1 100 ? 8.674 2.101 5.087 1.00 97.62 100 SER A CA 1
ATOM 765 C C . SER A 1 100 ? 9.291 1.120 4.087 1.00 97.62 100 SER A C 1
ATOM 767 O O . SER A 1 100 ? 10.174 1.513 3.333 1.00 97.62 100 SER A O 1
ATOM 769 N N . ASN A 1 101 ? 8.822 -0.130 4.035 1.00 96.75 101 ASN A N 1
ATOM 770 C CA . ASN A 1 101 ? 9.346 -1.147 3.114 1.00 96.75 101 ASN A CA 1
ATOM 771 C C . ASN A 1 101 ? 9.168 -0.757 1.635 1.00 96.75 1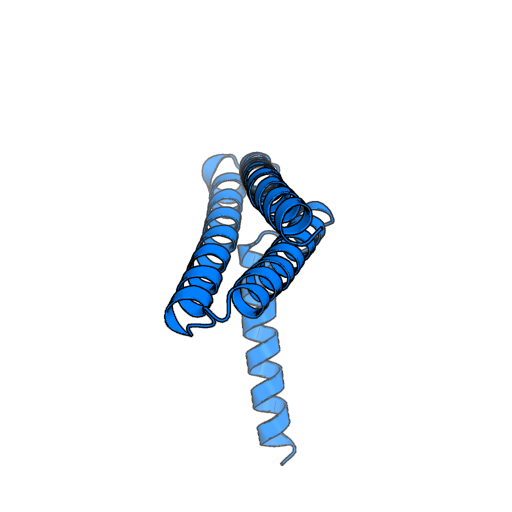01 ASN A C 1
ATOM 773 O O . ASN A 1 101 ? 10.079 -0.894 0.825 1.00 96.75 101 ASN A O 1
ATOM 777 N N . GLU A 1 102 ? 7.986 -0.255 1.293 1.00 97.12 102 GLU A N 1
ATOM 778 C CA . GLU A 1 102 ? 7.654 0.229 -0.045 1.00 97.12 102 GLU A CA 1
ATOM 779 C C . GLU A 1 102 ? 8.385 1.538 -0.353 1.00 97.12 102 GLU A C 1
ATOM 781 O O . GLU A 1 102 ? 8.881 1.723 -1.457 1.00 97.12 102 GLU A O 1
ATOM 786 N N . GLY A 1 103 ? 8.543 2.419 0.637 1.00 97.12 103 GLY A N 1
ATOM 787 C CA . GLY A 1 103 ? 9.326 3.642 0.492 1.00 97.12 103 GLY A CA 1
ATOM 788 C C . GLY A 1 103 ? 10.798 3.380 0.190 1.00 97.12 103 GLY A C 1
ATOM 789 O O . GLY A 1 103 ? 11.350 4.018 -0.700 1.00 97.12 103 GLY A O 1
ATOM 790 N N . VAL A 1 104 ? 11.423 2.418 0.876 1.00 97.88 104 VAL A N 1
ATOM 791 C CA . VAL A 1 104 ? 12.804 2.000 0.584 1.00 97.88 104 VAL A CA 1
ATOM 792 C C . VAL A 1 104 ? 12.910 1.446 -0.837 1.00 97.88 104 VAL A C 1
ATOM 794 O O . VAL A 1 104 ? 13.769 1.890 -1.588 1.00 97.88 104 VAL A O 1
ATOM 797 N N . SER A 1 105 ? 11.991 0.566 -1.237 1.00 96.25 105 SER A N 1
ATOM 798 C CA . SER A 1 105 ? 11.961 -0.012 -2.588 1.00 96.25 105 SER A CA 1
ATOM 799 C C . SER A 1 105 ? 11.790 1.058 -3.683 1.00 96.25 105 SER A C 1
ATOM 801 O O . SER A 1 105 ? 12.496 1.047 -4.691 1.00 96.25 105 SER A O 1
ATOM 803 N N . VAL A 1 106 ? 10.941 2.069 -3.455 1.00 96.69 106 VAL A N 1
ATOM 804 C CA . VAL A 1 106 ? 10.811 3.228 -4.357 1.00 96.69 106 VAL A CA 1
ATOM 805 C C . VAL A 1 106 ? 12.116 4.017 -4.452 1.00 96.69 106 VAL A C 1
ATOM 807 O O . VAL A 1 106 ? 12.496 4.408 -5.554 1.00 96.69 106 VAL A O 1
ATOM 810 N N . LEU A 1 107 ? 12.800 4.261 -3.330 1.00 97.38 107 LEU A N 1
ATOM 811 C CA . LEU A 1 107 ? 14.080 4.975 -3.319 1.00 97.38 107 LEU A CA 1
ATOM 812 C C . LEU A 1 107 ? 15.173 4.196 -4.059 1.00 97.38 107 LEU A C 1
ATOM 814 O O . LEU A 1 107 ? 15.926 4.795 -4.821 1.00 97.38 107 LEU A O 1
ATOM 818 N N . GLU A 1 108 ? 15.238 2.877 -3.874 1.00 96.56 108 GLU A N 1
ATOM 819 C CA . GLU A 1 108 ? 16.167 1.994 -4.587 1.00 96.56 108 GLU A CA 1
ATOM 820 C C . GLU A 1 108 ? 15.914 2.026 -6.099 1.00 96.56 108 GLU A C 1
ATOM 822 O O . GLU A 1 108 ? 16.845 2.237 -6.876 1.00 96.56 108 GLU A O 1
ATOM 827 N N . ASN A 1 109 ? 14.651 1.902 -6.521 1.00 95.56 109 ASN A N 1
ATOM 828 C CA . ASN A 1 109 ? 14.281 1.975 -7.934 1.00 95.56 109 ASN A CA 1
ATOM 829 C C . ASN A 1 109 ? 14.568 3.359 -8.531 1.00 95.56 109 ASN A C 1
ATOM 831 O O . ASN A 1 109 ? 15.072 3.454 -9.646 1.00 95.56 109 ASN A O 1
ATOM 835 N N . ALA A 1 110 ? 14.280 4.438 -7.800 1.00 95.56 110 ALA A N 1
ATOM 836 C CA . ALA A 1 110 ? 14.570 5.795 -8.254 1.00 95.56 110 ALA A CA 1
ATOM 837 C C . ALA A 1 110 ? 16.079 6.010 -8.441 1.00 95.56 110 ALA A C 1
ATOM 839 O O . ALA A 1 110 ? 16.497 6.464 -9.500 1.00 95.56 110 ALA A O 1
ATOM 840 N N . ALA A 1 111 ? 16.892 5.607 -7.458 1.00 96.06 111 ALA A N 1
ATOM 841 C CA . ALA A 1 111 ? 18.349 5.689 -7.542 1.00 96.06 111 ALA A CA 1
ATOM 842 C C . ALA A 1 111 ? 18.931 4.823 -8.674 1.00 96.06 111 ALA A C 1
ATOM 844 O O . ALA A 1 111 ? 19.968 5.166 -9.235 1.00 96.06 111 ALA A O 1
ATOM 845 N N . TYR A 1 112 ? 18.277 3.707 -9.010 1.00 94.81 112 TYR A N 1
ATOM 846 C CA . TYR A 1 112 ? 18.655 2.864 -10.145 1.00 94.81 112 TYR A CA 1
ATOM 847 C C . TYR A 1 112 ? 18.340 3.515 -11.499 1.00 94.81 112 TYR A C 1
ATOM 849 O O . TYR A 1 112 ? 19.138 3.431 -12.430 1.00 94.81 112 TYR A O 1
ATOM 857 N N . ILE A 1 113 ? 17.174 4.157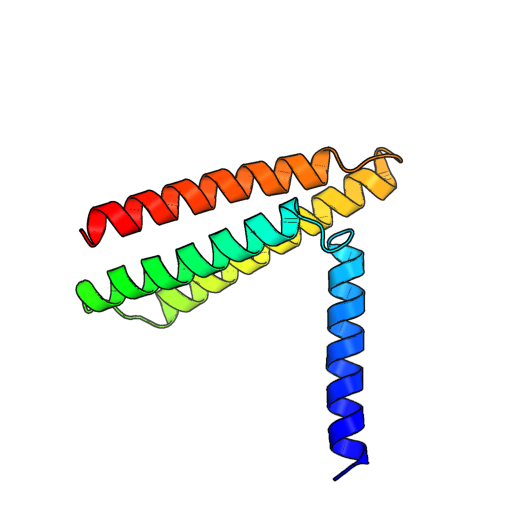 -11.613 1.00 93.12 113 ILE A N 1
ATOM 858 C CA . ILE A 1 113 ? 16.714 4.801 -12.850 1.00 93.12 113 ILE A CA 1
ATOM 859 C C . ILE A 1 113 ? 17.519 6.077 -13.150 1.00 93.12 113 ILE A C 1
ATOM 861 O O . ILE A 1 113 ? 17.830 6.326 -14.319 1.00 93.12 113 ILE A O 1
ATOM 865 N N . GLY A 1 114 ? 17.845 6.869 -12.122 1.00 82.12 114 GLY A N 1
ATOM 866 C CA . GLY A 1 114 ? 18.573 8.139 -12.238 1.00 82.12 114 GLY A CA 1
ATOM 867 C C . GLY A 1 114 ? 18.053 9.214 -11.298 1.00 82.12 114 GLY A C 1
ATOM 868 O O . GLY A 1 114 ? 16.956 9.748 -11.580 1.00 82.12 114 GLY A O 1
#

pLDDT: mean 93.22, std 4.93, range [69.94, 98.25]

Radius of gyration: 17.1 Å; Cα contacts (8 Å, |Δi|>4): 77; chains: 1; bounding box: 48×23×43 Å

Nearest PDB structures (foldseek):
  8tnm-assembly1_A  TM=3.099E-01  e=4.614E+00  synthetic construct

Sequence (114 aa):
MKTMWLSIQLGITAIGGWLGYFLGGFDGFLYALVAFVVLDYITGLMCAVLDKSLSSEIGFRGIFKKVLIFSLVGIGHIIDQSVIGDGSVIRTAVIFFYLSNEGVSVLENAAYIG

Foldseek 3Di:
DVVVVVVVVVVCCVVVVVLCVLLPHDDPLNVLLVVLLVLLLVLVVVLCVVVVND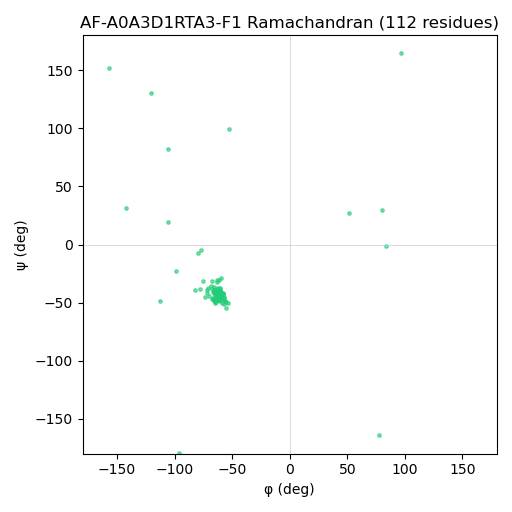DPVVSVVSVVVVVVLSVQLSVQVCCCCPPVNDDRVSSSVSSVVSSVVSVVSSVVSVVSVD

Solvent-accessible surface area (backbone atoms only — not comparable to full-atom values): 6032 Å² total; per-residue (Å²): 109,72,66,62,53,49,53,52,51,51,51,52,51,53,53,49,52,50,50,36,57,48,47,66,50,89,47,74,65,56,50,50,36,52,52,37,52,52,49,27,52,53,39,51,49,50,52,30,55,77,68,71,60,76,41,71,67,61,53,49,53,52,51,53,53,53,54,49,52,56,49,50,27,20,50,22,28,48,43,14,59,76,71,68,64,61,79,52,63,50,20,49,50,47,42,52,55,4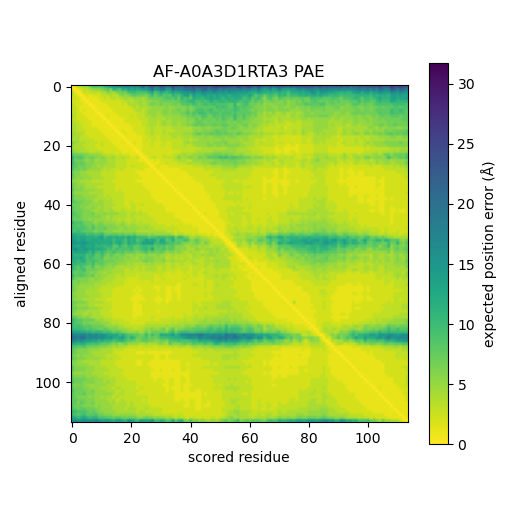9,39,51,55,30,45,51,51,35,51,54,37,43,67,70,76,103

Mean predicted aligned error: 4.29 Å